Protein AF-0000000083118802 (afdb_homodimer)

InterPro domains:
  IPR005334 Dynein light chain Tctex-1-like [PF03645] (1-84)
  IPR005334 Dynein light chain Tctex-1-like [PTHR21255] (2-89)
  IPR038586 Tctex-1-like superfamily [G3DSA:3.30.1140.40] (1-87)

Secondary structure (DSSP, 8-state):
-TTS-----HHHHHHHHHHHHHHHHHHHHHHT-TTEEEEEEEEEEE--SSPPEEEEEEES-TTT-EEEEEEEE-SSEEEEEEEEEEE--/-TTS-----HHHHHHHHHHHHHHHHHHHHHHT-TTEEEEEEEEEEE--SSPPEEEEEEES-TTT-EEEEEEEE-SSEEEEEEEEEEE--

Solvent-accessible surface area (backbone atoms only — not comparable to full-atom values): 9927 Å² total; per-residue (Å²): 129,80,82,70,64,81,57,74,51,59,68,58,46,44,51,50,27,42,50,50,34,48,52,51,50,54,55,56,58,68,70,62,60,85,46,45,31,37,44,35,41,20,37,40,37,65,56,50,108,48,78,72,32,74,25,72,42,72,50,67,53,76,90,66,34,49,70,52,75,50,79,48,76,59,94,59,33,35,39,39,38,39,39,38,39,38,65,32,106,128,79,79,70,65,80,57,73,50,60,68,58,46,44,51,51,26,43,51,49,32,49,52,52,49,53,54,54,57,69,70,62,61,84,48,45,32,37,43,37,40,21,37,40,37,65,57,49,106,50,78,73,34,74,24,70,41,71,51,66,53,76,90,66,32,50,71,53,73,50,78,48,76,59,92,59,33,35,38,39,38,38,39,37,39,39,64,30,107

Nearest PDB structures (foldseek):
  8glv-assembly1_Lr  TM=8.474E-01  e=1.418E-06  Chlamydomonas reinhardtii
  8j07-assembly1_l7  TM=8.471E-01  e=2.873E-06  Homo sapiens
  8glv-assembly1_AS  TM=9.284E-01  e=2.124E-05  Chlamydomonas reinhardtii
  8bwy-assembly1_N  TM=8.403E-01  e=1.492E-05  Chlamydomonas reinhardtii
  8bx8-assembly1_O  TM=7.931E-01  e=1.179E-05  Tetrahymena thermophila

Sequence (178 aa):
ENLKDVKYDDKVFSHLSLELADRILLAVKEFGFHRYKFIIKVLFIQKTGQAINIASRWIWDIAWDTWVAAKHETETYVALALVFALYCEENLKDVKYDDKVFSHLSLELADRILLAVKEFGFHRYKFIIKVLFIQKTGQAINIASRWIWDIAWDTWVAAKHETETYVALALVFALYCE

Organism: Balaenoptera physalus (NCBI:txid9770)

Foldseek 3Di:
DPVPPPPPPPVVVVVVQVVVQVVVVVVVVVVPPPQKDKDKGKDKAFDDVDDDDDDDDDDADPVAKDKDKDWDDDPTIIIIMIMIIGGHD/DPVPPPPPPPVVVVVVQVVVQVVVVVVVVVVPPPQKDKDKGKDKAFDDVDDDDDDDDDDADPVAKDKDKDWDDDPTIIIIMIMIIGGHD

pLDDT: mean 87.01, std 15.33, range [33.16, 98.06]

Structure (mmCIF, N/CA/C/O backbone):
data_AF-0000000083118802-model_v1
#
loop_
_entity.id
_entity.type
_entity.pdbx_description
1 polymer 'Uncharacterized protein'
#
loop_
_atom_site.group_PDB
_atom_site.id
_atom_site.type_symbol
_atom_site.label_atom_id
_atom_site.label_alt_id
_atom_site.label_comp_id
_atom_site.label_asym_id
_atom_site.label_entity_id
_atom_site.label_seq_id
_atom_site.pdbx_PDB_ins_code
_atom_site.Cartn_x
_atom_site.Cartn_y
_atom_site.Cartn_z
_atom_site.occupancy
_atom_site.B_iso_or_equiv
_atom_site.auth_seq_id
_atom_site.auth_comp_id
_atom_site.auth_asym_id
_ato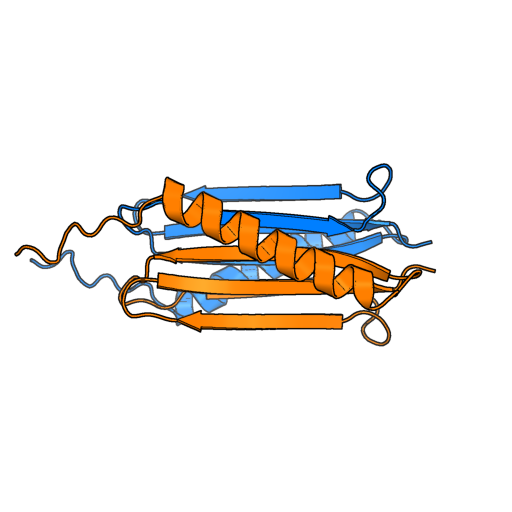m_site.auth_atom_id
_atom_site.pdbx_PDB_model_num
ATOM 1 N N . GLU A 1 1 ? -6.75 28.766 20.266 1 33.16 1 GLU A N 1
ATOM 2 C CA . GLU A 1 1 ? -5.395 28.25 20.422 1 33.16 1 GLU A CA 1
ATOM 3 C C . GLU A 1 1 ? -5.395 26.734 20.484 1 33.16 1 GLU A C 1
ATOM 5 O O . GLU A 1 1 ? -4.418 26.094 20.078 1 33.16 1 GLU A O 1
ATOM 10 N N . ASN A 1 2 ? -6.25 26.172 21.281 1 36.91 2 ASN A N 1
ATOM 11 C CA . ASN A 1 2 ? -6.129 24.906 22 1 36.91 2 ASN A CA 1
ATOM 12 C C . ASN A 1 2 ? -6.293 23.703 21.078 1 36.91 2 ASN A C 1
ATOM 14 O O . ASN A 1 2 ? -6.574 22.609 21.547 1 36.91 2 ASN A O 1
ATOM 18 N N . LEU A 1 3 ? -7.027 23.938 20.062 1 39.28 3 LEU A N 1
ATOM 19 C CA . LEU A 1 3 ? -7.496 22.844 19.219 1 39.28 3 LEU A CA 1
ATOM 20 C C . LEU A 1 3 ? -6.32 22.109 18.578 1 39.28 3 LEU A C 1
ATOM 22 O O . LEU A 1 3 ? -6.504 21.328 17.641 1 39.28 3 LEU A O 1
ATOM 26 N N . LYS A 1 4 ? -5.203 22.75 18.734 1 41.81 4 LYS A N 1
ATOM 27 C CA . LYS A 1 4 ? -3.936 22.453 18.078 1 41.81 4 LYS A CA 1
ATOM 28 C C . LYS A 1 4 ? -3.555 20.984 18.266 1 41.81 4 LYS A C 1
ATOM 30 O O . LYS A 1 4 ? -3.018 20.359 17.344 1 41.81 4 LYS A O 1
ATOM 35 N N . ASP A 1 5 ? -3.443 20.484 19.531 1 42.72 5 ASP A N 1
ATOM 36 C CA . ASP A 1 5 ? -2.627 19.359 19.984 1 42.72 5 ASP A CA 1
ATOM 37 C C . ASP A 1 5 ? -3.35 18.031 19.766 1 42.72 5 ASP A C 1
ATOM 39 O O . ASP A 1 5 ? -3.014 17.031 20.406 1 42.72 5 ASP A O 1
ATOM 43 N N . VAL A 1 6 ? -4.555 18.047 19.562 1 48.56 6 VAL A N 1
ATOM 44 C CA . VAL A 1 6 ? -5.098 16.688 19.672 1 48.56 6 VAL A CA 1
ATOM 45 C C . VAL A 1 6 ? -4.348 15.75 18.734 1 48.56 6 VAL A C 1
ATOM 47 O O . VAL A 1 6 ? -4.402 15.922 17.5 1 48.56 6 VAL A O 1
ATOM 50 N N . LYS A 1 7 ? -3.158 15.453 19.203 1 51.72 7 LYS A N 1
ATOM 51 C CA . LYS A 1 7 ? -2.066 14.641 18.672 1 51.72 7 LYS A CA 1
ATOM 52 C C . LYS A 1 7 ? -2.58 13.312 18.141 1 51.72 7 LYS A C 1
ATOM 54 O O . LYS A 1 7 ? -3.43 12.672 18.75 1 51.72 7 LYS A O 1
ATOM 59 N N . TYR A 1 8 ? -2.637 13.305 16.953 1 60.47 8 TYR A N 1
ATOM 60 C CA . TYR A 1 8 ? -2.68 11.945 16.422 1 60.47 8 TYR A CA 1
ATOM 61 C C . TYR A 1 8 ? -1.946 10.977 17.344 1 60.47 8 TYR A C 1
ATOM 63 O O . TYR A 1 8 ? -0.771 11.18 17.656 1 60.47 8 TYR A O 1
ATOM 71 N N . ASP A 1 9 ? -2.672 10.266 18.219 1 75.75 9 ASP A N 1
ATOM 72 C CA . ASP A 1 9 ? -2.131 9.289 19.156 1 75.75 9 ASP A CA 1
ATOM 73 C C . ASP A 1 9 ? -1.534 8.094 18.422 1 75.75 9 ASP A C 1
ATOM 75 O O . ASP A 1 9 ? -2.258 7.18 18.031 1 75.75 9 ASP A O 1
ATOM 79 N N . ASP A 1 10 ? -0.289 8.117 18.172 1 77.5 10 ASP A N 1
ATOM 80 C CA . ASP A 1 10 ? 0.442 7.102 17.422 1 77.5 10 ASP A CA 1
ATOM 81 C C . ASP A 1 10 ? 0.155 5.707 17.969 1 77.5 10 ASP A C 1
ATOM 83 O O . ASP A 1 10 ? -0.036 4.762 17.203 1 77.5 10 ASP A O 1
ATOM 87 N N . LYS A 1 11 ? 0.115 5.617 19.25 1 83.31 11 LYS A N 1
ATOM 88 C CA . LYS A 1 11 ? -0.135 4.305 19.844 1 83.31 11 LYS A CA 1
ATOM 89 C C . LYS A 1 11 ? -1.548 3.82 19.531 1 83.31 11 LYS A C 1
ATOM 91 O O . LYS A 1 11 ? -1.75 2.648 19.203 1 83.31 11 LYS A O 1
ATOM 96 N N . VAL A 1 12 ? -2.424 4.793 19.609 1 85.88 12 VAL A N 1
ATOM 97 C CA . VAL A 1 12 ? -3.814 4.441 19.359 1 85.88 12 VAL A CA 1
ATOM 98 C C . VAL A 1 12 ? -3.969 3.996 17.906 1 85.88 12 VAL A C 1
ATOM 100 O O . VAL A 1 12 ? -4.551 2.941 17.625 1 85.88 12 VAL A O 1
ATOM 103 N N . PHE A 1 13 ? -3.379 4.727 17.031 1 89.62 13 PHE A N 1
ATOM 104 C CA . PHE A 1 13 ? -3.596 4.445 15.609 1 89.62 13 PHE A CA 1
ATOM 105 C C . PHE A 1 13 ? -2.799 3.221 15.172 1 89.62 13 PHE A C 1
ATOM 107 O O . PHE A 1 13 ? -3.215 2.492 14.266 1 89.62 13 PHE A O 1
ATOM 114 N N . SER A 1 14 ? -1.745 3.027 15.945 1 91.12 14 SER A N 1
ATOM 115 C CA . SER A 1 14 ? -1.01 1.793 15.688 1 91.12 14 SER A CA 1
ATOM 116 C C . SER A 1 14 ? -1.848 0.567 16.031 1 91.12 14 SER A C 1
ATOM 118 O O . SER A 1 14 ? -1.908 -0.389 15.25 1 91.12 14 SER A O 1
ATOM 120 N N . HIS A 1 15 ? -2.475 0.639 17.125 1 93.94 15 HIS A N 1
ATOM 121 C CA . HIS A 1 15 ? -3.328 -0.468 17.531 1 93.94 15 HIS A CA 1
ATOM 122 C C . HIS A 1 15 ? -4.531 -0.612 16.609 1 93.94 15 HIS A C 1
ATOM 124 O O . HIS A 1 15 ? -4.867 -1.722 16.188 1 93.94 15 HIS A O 1
ATOM 130 N N . LEU A 1 16 ? -5.152 0.476 16.234 1 93.88 16 LEU A N 1
ATOM 131 C CA . LEU A 1 16 ? -6.332 0.466 15.383 1 93.88 16 LEU A CA 1
ATOM 132 C C . LEU A 1 16 ? -5.992 -0.094 14.008 1 93.88 16 LEU A C 1
ATOM 134 O O . LEU A 1 16 ? -6.773 -0.863 13.438 1 93.88 16 LEU A O 1
ATOM 138 N N . SER A 1 17 ? -4.867 0.379 13.5 1 96.31 17 SER A N 1
ATOM 139 C CA . SER A 1 17 ? -4.48 -0.096 12.172 1 96.31 17 SER A CA 1
ATOM 140 C C . SER A 1 17 ? -4.227 -1.6 12.18 1 96.31 17 SER A C 1
ATOM 142 O O . SER A 1 17 ? -4.629 -2.305 11.25 1 96.31 17 SER A O 1
ATOM 144 N N . LEU A 1 18 ? -3.602 -2.082 13.25 1 96.88 18 LEU A N 1
ATOM 145 C CA . LEU A 1 18 ? -3.336 -3.512 13.367 1 96.88 18 LEU A CA 1
ATOM 146 C C . LEU A 1 18 ? -4.637 -4.301 13.484 1 96.88 18 LEU A C 1
ATOM 148 O O . LEU A 1 18 ? -4.809 -5.328 12.828 1 96.88 18 LEU A O 1
ATOM 152 N N . GLU A 1 19 ? -5.461 -3.787 14.258 1 97.25 19 GLU A N 1
ATOM 153 C CA . GLU A 1 19 ? -6.75 -4.445 14.453 1 97.25 19 GLU A CA 1
ATOM 154 C C . GLU A 1 19 ? -7.535 -4.512 13.148 1 97.25 19 GLU A C 1
ATOM 156 O O . GLU A 1 19 ? -8.109 -5.547 12.812 1 97.25 19 GLU A O 1
ATOM 161 N N . LEU A 1 20 ? -7.582 -3.439 12.492 1 97.44 20 LEU A N 1
ATOM 162 C CA . LEU A 1 20 ? -8.297 -3.395 11.219 1 97.44 20 LEU A CA 1
ATOM 163 C C . LEU A 1 20 ? -7.672 -4.352 10.211 1 97.44 20 LEU A C 1
ATOM 165 O O . LEU A 1 20 ? -8.383 -5.078 9.516 1 97.44 20 LEU A O 1
ATOM 169 N N . ALA A 1 21 ? -6.406 -4.336 10.125 1 97.88 21 ALA A N 1
ATOM 170 C CA . ALA A 1 21 ? -5.719 -5.25 9.219 1 97.88 21 ALA A CA 1
ATOM 171 C C . ALA A 1 21 ? -6.035 -6.703 9.562 1 97.88 21 ALA A C 1
ATOM 173 O O . ALA A 1 21 ? -6.293 -7.512 8.664 1 97.88 21 ALA A O 1
ATOM 174 N N . ASP A 1 22 ? -6.066 -7.027 10.805 1 98.06 22 ASP A N 1
ATOM 175 C CA . ASP A 1 22 ? -6.379 -8.375 11.258 1 98.06 22 ASP A CA 1
ATOM 176 C C . ASP A 1 22 ? -7.809 -8.766 10.891 1 98.06 22 ASP A C 1
ATOM 178 O O . ASP A 1 22 ? -8.062 -9.898 10.469 1 98.06 22 ASP A O 1
ATOM 182 N N . ARG A 1 23 ? -8.672 -7.828 11.094 1 97.69 23 ARG A N 1
ATOM 183 C CA . ARG A 1 23 ? -10.07 -8.086 10.75 1 97.69 23 ARG A CA 1
ATOM 184 C C . ARG A 1 23 ? -10.227 -8.359 9.258 1 97.69 23 ARG A C 1
ATOM 186 O O . ARG A 1 23 ? -10.953 -9.273 8.867 1 97.69 23 ARG A O 1
ATOM 193 N N . ILE A 1 24 ? -9.594 -7.602 8.453 1 97.88 24 ILE A N 1
ATOM 194 C CA . ILE A 1 24 ? -9.656 -7.797 7.012 1 97.88 24 ILE A CA 1
ATOM 195 C C . ILE A 1 24 ? -9.031 -9.141 6.645 1 97.88 24 ILE A C 1
ATOM 197 O O . ILE A 1 24 ? -9.57 -9.867 5.805 1 97.88 24 ILE A O 1
ATOM 201 N N . LEU A 1 25 ? -7.926 -9.484 7.289 1 97.31 25 LEU A N 1
ATOM 202 C CA . LEU A 1 25 ? -7.277 -10.773 7.07 1 97.31 25 LEU A CA 1
ATOM 203 C C . LEU A 1 25 ? -8.242 -11.922 7.363 1 97.31 25 LEU A C 1
ATOM 205 O O . LEU A 1 25 ? -8.359 -12.852 6.562 1 97.31 25 LEU A O 1
ATOM 209 N N . LEU A 1 26 ? -8.891 -11.828 8.461 1 96.94 26 LEU A N 1
ATOM 210 C CA . LEU A 1 26 ? -9.836 -12.875 8.852 1 96.94 26 LEU A CA 1
ATOM 211 C C . LEU A 1 26 ? -10.953 -13 7.824 1 96.94 26 LEU A C 1
ATOM 213 O O . LEU A 1 26 ? -11.328 -14.109 7.445 1 96.94 26 LEU A O 1
ATOM 217 N N . ALA A 1 27 ? -11.445 -11.875 7.371 1 95.5 27 ALA A N 1
ATOM 218 C CA . ALA A 1 27 ? -12.5 -11.867 6.367 1 95.5 27 ALA A CA 1
ATOM 219 C C . ALA A 1 27 ? -12.031 -12.523 5.07 1 95.5 27 ALA A C 1
ATOM 221 O O . ALA A 1 27 ? -12.758 -13.305 4.461 1 95.5 27 ALA A O 1
ATOM 222 N N . VAL A 1 28 ? -10.852 -12.227 4.633 1 95.12 28 VAL A N 1
ATOM 223 C CA . VAL A 1 28 ? -10.273 -12.766 3.404 1 95.12 28 VAL A CA 1
ATOM 224 C C . VAL A 1 28 ? -10.086 -14.273 3.537 1 95.12 28 VAL A C 1
ATOM 226 O O . VAL A 1 28 ? -10.359 -15.023 2.598 1 95.12 28 VAL A O 1
ATOM 229 N N . LYS A 1 29 ? -9.688 -14.711 4.637 1 94.94 29 LYS A N 1
ATOM 230 C CA . LYS A 1 29 ? -9.484 -16.141 4.887 1 94.94 29 LYS A CA 1
ATOM 231 C C . LYS A 1 29 ? -10.805 -16.891 4.848 1 94.94 29 LYS A C 1
ATOM 233 O O . LYS A 1 29 ? -10.859 -18.031 4.371 1 94.94 29 LYS A O 1
ATOM 238 N N . GLU A 1 30 ? -11.734 -16.25 5.262 1 94.94 30 GLU A N 1
ATOM 239 C CA . GLU A 1 30 ? -13.047 -16.891 5.332 1 94.94 30 GLU A CA 1
ATOM 240 C C . GLU A 1 30 ? -13.625 -17.125 3.939 1 94.94 30 GLU A C 1
ATOM 242 O O . GLU A 1 30 ? -14.422 -18.047 3.744 1 94.94 30 GLU A O 1
ATOM 247 N N . PHE A 1 31 ? -13.188 -16.359 2.98 1 91 31 PHE A N 1
ATOM 248 C CA . PHE A 1 31 ? -13.656 -16.531 1.609 1 91 31 PHE A CA 1
ATOM 249 C C . PHE A 1 31 ? -13.102 -17.797 0.996 1 91 31 PHE A C 1
ATOM 251 O O . PHE A 1 31 ? -13.68 -18.344 0.052 1 91 31 PHE A O 1
ATOM 258 N N . GLY A 1 32 ? -12.031 -18.312 1.421 1 88.25 32 GLY A N 1
ATOM 259 C CA . GLY A 1 32 ? -11.484 -19.578 1.006 1 88.25 32 GLY A CA 1
ATOM 260 C C . GLY A 1 32 ? -10.82 -19.531 -0.358 1 88.25 32 GLY A C 1
ATOM 261 O O . GLY A 1 32 ? -11 -20.438 -1.175 1 88.25 32 GLY A O 1
ATOM 262 N N . PHE A 1 33 ? -10.109 -18.547 -0.721 1 89.75 33 PHE A N 1
ATOM 263 C CA . PHE A 1 33 ? -9.391 -18.438 -1.983 1 89.75 33 PHE A CA 1
ATOM 264 C C . PHE A 1 33 ? -8 -19.047 -1.869 1 89.75 33 PHE A C 1
ATOM 266 O O . PHE A 1 33 ? -7.012 -18.344 -1.686 1 89.75 33 PHE A O 1
ATOM 273 N N . HIS A 1 34 ? -7.867 -20.281 -2.174 1 90.19 34 HIS A N 1
ATOM 274 C CA . HIS A 1 34 ? -6.652 -21.031 -1.878 1 90.19 34 HIS A CA 1
ATOM 275 C C . HIS A 1 34 ? -5.582 -20.797 -2.941 1 90.19 34 HIS A C 1
ATOM 277 O O . HIS A 1 34 ? -4.402 -21.062 -2.713 1 90.19 34 HIS A O 1
ATOM 283 N N . ARG A 1 35 ? -5.934 -20.281 -4.07 1 91.81 35 ARG A N 1
ATOM 284 C CA . ARG A 1 35 ? -4.941 -20.062 -5.121 1 91.81 35 ARG A CA 1
ATOM 285 C C . ARG A 1 35 ? -4.57 -18.594 -5.234 1 91.81 35 ARG A C 1
ATOM 287 O O . ARG A 1 35 ? -4.047 -18.156 -6.262 1 91.81 35 ARG A O 1
ATOM 294 N N . TYR A 1 36 ? -4.934 -17.906 -4.215 1 95.25 36 TYR A N 1
ATOM 295 C CA . TYR A 1 36 ? -4.613 -16.484 -4.219 1 95.25 36 TYR A CA 1
ATOM 296 C C . TYR A 1 36 ? -3.635 -16.141 -3.102 1 95.25 36 TYR A C 1
ATOM 298 O O . TYR A 1 36 ? -3.707 -16.703 -2.008 1 95.25 36 TYR A O 1
ATOM 306 N N . LYS A 1 37 ? -2.764 -15.258 -3.432 1 96.25 37 LYS A N 1
ATOM 307 C CA . LYS A 1 37 ? -1.982 -14.539 -2.43 1 96.25 37 LYS A CA 1
ATOM 308 C C . LYS A 1 37 ? -2.588 -13.164 -2.139 1 96.25 37 LYS A C 1
ATOM 310 O O . LYS A 1 37 ? -3.088 -12.5 -3.047 1 96.25 37 LYS A O 1
ATOM 315 N N . PHE A 1 38 ? -2.48 -12.766 -0.85 1 97.06 38 PHE A N 1
ATOM 316 C CA . PHE A 1 38 ? -3.104 -11.508 -0.463 1 97.06 38 PHE A CA 1
ATOM 317 C C . PHE A 1 38 ? -2.088 -10.578 0.193 1 97.06 38 PHE A C 1
ATOM 319 O O . PHE A 1 38 ? -1.237 -11.023 0.964 1 97.06 38 PHE A O 1
ATOM 326 N N . ILE A 1 39 ? -2.184 -9.289 -0.123 1 97.56 39 ILE A N 1
ATOM 327 C CA . ILE A 1 39 ? -1.525 -8.211 0.604 1 97.56 39 ILE A CA 1
ATOM 328 C C . ILE A 1 39 ? -2.572 -7.25 1.162 1 97.56 39 ILE A C 1
ATOM 330 O O . ILE A 1 39 ? -3.422 -6.746 0.421 1 97.56 39 ILE A O 1
ATOM 334 N N . ILE A 1 40 ? -2.5 -7.012 2.482 1 98 40 ILE A N 1
ATOM 335 C CA . ILE A 1 40 ? -3.398 -6.082 3.158 1 98 40 ILE A CA 1
ATOM 336 C C . ILE A 1 40 ? -2.592 -4.938 3.77 1 98 40 ILE A C 1
ATOM 338 O O . ILE A 1 40 ? -1.651 -5.172 4.531 1 98 40 ILE A O 1
ATOM 342 N N . LYS A 1 41 ? -2.951 -3.754 3.307 1 96.56 41 LYS A N 1
ATOM 343 C CA . LYS A 1 41 ? -2.322 -2.557 3.855 1 96.56 41 LYS A CA 1
ATOM 344 C C . LYS A 1 41 ? -3.365 -1.608 4.441 1 96.56 41 LYS A C 1
ATOM 346 O O . LYS A 1 41 ? -4.367 -1.299 3.789 1 96.56 41 LYS A O 1
ATOM 351 N N . VAL A 1 42 ? -3.105 -1.213 5.723 1 96.94 42 VAL A N 1
ATOM 352 C CA . VAL A 1 42 ? -3.959 -0.223 6.367 1 96.94 42 VAL A CA 1
ATOM 353 C C . VAL A 1 42 ? -3.131 0.999 6.758 1 96.94 42 VAL A C 1
ATOM 355 O O . VAL A 1 42 ? -2.102 0.871 7.426 1 96.94 42 VAL A O 1
ATOM 358 N N . LEU A 1 43 ? -3.592 2.168 6.316 1 92.75 43 LEU A N 1
ATOM 359 C CA . LEU A 1 43 ? -2.908 3.422 6.609 1 92.75 43 LEU A CA 1
ATOM 360 C C . LEU A 1 43 ? -3.814 4.367 7.391 1 92.75 43 LEU A C 1
ATOM 362 O O . LEU A 1 43 ? -4.992 4.512 7.066 1 92.75 43 LEU A O 1
ATOM 366 N N . PHE A 1 44 ? -3.309 4.887 8.422 1 90.75 44 PHE A N 1
ATOM 367 C CA . PHE A 1 44 ? -3.926 6.016 9.109 1 90.75 44 PHE A CA 1
ATOM 368 C C . PHE A 1 44 ? -3.094 7.281 8.93 1 90.75 44 PHE A C 1
ATOM 370 O O . PHE A 1 44 ? -1.921 7.316 9.305 1 90.75 44 PHE A O 1
ATOM 377 N N . ILE A 1 45 ? -3.732 8.281 8.359 1 85.19 45 ILE A N 1
ATOM 378 C CA . ILE A 1 45 ? -3.045 9.523 8.023 1 85.19 45 ILE A CA 1
ATOM 379 C C . ILE A 1 45 ? -3.752 10.703 8.695 1 85.19 45 ILE A C 1
ATOM 381 O O . ILE A 1 45 ? -4.965 10.867 8.547 1 85.19 45 ILE A O 1
ATOM 385 N N . GLN A 1 46 ? -2.957 11.344 9.43 1 83.69 46 GLN A N 1
ATOM 386 C CA . GLN A 1 46 ? -3.541 12.555 9.992 1 83.69 46 GLN A CA 1
ATOM 387 C C . GLN A 1 46 ? -3.928 13.539 8.891 1 83.69 46 GLN A C 1
ATOM 389 O O . GLN A 1 46 ? -3.141 13.797 7.98 1 83.69 46 GLN A O 1
ATOM 394 N N . LYS A 1 47 ? -5.141 13.922 8.914 1 77.06 47 LYS A N 1
ATOM 395 C CA . LYS A 1 47 ? -5.613 14.852 7.895 1 77.06 47 LYS A CA 1
ATOM 396 C C . LYS A 1 47 ? -4.934 16.203 8.039 1 77.06 47 LYS A C 1
ATOM 398 O O . LYS A 1 47 ? -4.828 16.75 9.141 1 77.06 47 LYS A O 1
ATOM 403 N N . THR A 1 48 ? -4.32 16.422 6.781 1 70.75 48 THR A N 1
ATOM 404 C CA . THR A 1 48 ? -3.793 17.781 6.648 1 70.75 48 THR A CA 1
ATOM 405 C C . THR A 1 48 ? -4.598 18.578 5.629 1 70.75 48 THR A C 1
ATOM 407 O O . THR A 1 48 ? -5.469 18.016 4.949 1 70.75 48 THR A O 1
ATOM 410 N N . GLY A 1 49 ? -5.16 19.719 5.844 1 66.06 49 GLY A N 1
ATOM 411 C CA . GLY A 1 49 ? -5.828 20.547 4.848 1 66.06 49 GLY A CA 1
ATOM 412 C C . GLY A 1 49 ? -5.523 20.109 3.424 1 66.06 49 GLY A C 1
ATOM 413 O O . GLY A 1 49 ? -6.141 20.609 2.477 1 66.06 49 GLY A O 1
ATOM 414 N N . GLN A 1 50 ? -4.578 19.141 3.242 1 65.19 50 GLN A N 1
ATOM 415 C CA . GLN A 1 50 ? -4.215 18.75 1.884 1 65.19 50 GLN A CA 1
ATOM 416 C C . GLN A 1 50 ? -4.426 17.266 1.664 1 65.19 50 GLN A C 1
ATOM 418 O O . GLN A 1 50 ? -4.34 16.469 2.607 1 65.19 50 GLN A O 1
ATOM 423 N N . ALA A 1 51 ? -4.719 16.875 0.452 1 68.81 51 ALA A N 1
ATOM 424 C CA . ALA A 1 51 ? -5.016 15.508 0.061 1 68.81 51 ALA A CA 1
ATOM 425 C C . ALA A 1 51 ? -3.736 14.68 -0.061 1 68.81 51 ALA A C 1
ATOM 427 O O . ALA A 1 51 ? -2.676 15.211 -0.399 1 68.81 51 ALA A O 1
ATOM 428 N N . ILE A 1 52 ? -3.715 13.43 0.384 1 82.12 52 ILE A N 1
ATOM 429 C CA . ILE A 1 52 ? -2.68 12.43 0.165 1 82.12 52 ILE A CA 1
ATOM 430 C C . ILE A 1 52 ? -2.648 12.031 -1.311 1 82.12 52 ILE A C 1
ATOM 432 O O . ILE A 1 52 ? -3.695 11.875 -1.939 1 82.12 52 ILE A O 1
ATOM 436 N N . ASN A 1 53 ? -1.41 12.016 -1.875 1 89.31 53 ASN A N 1
ATOM 437 C CA . ASN A 1 53 ? -1.28 11.539 -3.248 1 89.31 53 ASN A CA 1
ATOM 438 C C . ASN A 1 53 ? -0.769 10.102 -3.295 1 89.31 53 ASN A C 1
ATOM 440 O O . ASN A 1 53 ? 0.217 9.773 -2.637 1 89.31 53 ASN A O 1
ATOM 444 N N . ILE A 1 54 ? -1.476 9.266 -3.982 1 91 54 ILE A N 1
ATOM 445 C CA . ILE A 1 54 ? -1.092 7.867 -4.133 1 91 54 ILE A CA 1
ATOM 446 C C . ILE A 1 54 ? -1.001 7.516 -5.617 1 91 54 ILE A C 1
ATOM 448 O O . ILE A 1 54 ? -1.9 7.844 -6.395 1 91 54 ILE A O 1
ATOM 452 N N . ALA A 1 55 ? 0.076 6.996 -6.008 1 95.19 55 ALA A N 1
ATOM 453 C CA . ALA A 1 55 ? 0.232 6.418 -7.34 1 95.19 55 ALA A CA 1
ATOM 454 C C . ALA A 1 55 ? 0.56 4.93 -7.258 1 95.19 55 ALA A C 1
ATOM 456 O O . ALA A 1 55 ? 1.174 4.477 -6.293 1 95.19 55 ALA A O 1
ATOM 457 N N . SER A 1 56 ? 0.138 4.199 -8.234 1 95.31 56 SER A N 1
ATOM 458 C CA . SER A 1 56 ? 0.376 2.76 -8.258 1 95.31 56 SER A CA 1
ATOM 459 C C . SER A 1 56 ? 0.744 2.279 -9.656 1 95.31 56 SER A C 1
ATOM 461 O O . SER A 1 56 ? 0.246 2.809 -10.648 1 95.31 56 SER A O 1
ATOM 463 N N . ARG A 1 57 ? 1.588 1.365 -9.703 1 95.88 57 ARG A N 1
ATOM 464 C CA . ARG A 1 57 ? 1.867 0.562 -10.891 1 95.88 57 ARG A CA 1
ATOM 465 C C . ARG A 1 57 ? 1.891 -0.925 -10.555 1 95.88 57 ARG A C 1
ATOM 467 O O . ARG A 1 57 ? 2.049 -1.3 -9.391 1 95.88 57 ARG A O 1
ATOM 474 N N . TRP A 1 58 ? 1.563 -1.702 -11.562 1 93.88 58 TRP A N 1
ATOM 475 C CA . TRP A 1 58 ? 1.521 -3.141 -11.32 1 93.88 58 TRP A CA 1
ATOM 476 C C . TRP A 1 58 ? 2.023 -3.914 -12.531 1 93.88 58 TRP A C 1
ATOM 478 O O . TRP A 1 58 ? 1.839 -3.48 -13.672 1 93.88 58 TRP A O 1
ATOM 488 N N . ILE A 1 59 ? 2.807 -4.996 -12.273 1 93.81 59 ILE A N 1
ATOM 489 C CA . ILE A 1 59 ? 3.082 -6.043 -13.25 1 93.81 59 ILE A CA 1
ATOM 490 C C . ILE A 1 59 ? 2.389 -7.336 -12.828 1 93.81 59 ILE A C 1
ATOM 492 O O . ILE A 1 59 ? 2.938 -8.117 -12.047 1 93.81 59 ILE A O 1
ATOM 496 N N . TRP A 1 60 ? 1.111 -7.543 -13.148 1 92.88 60 TRP A N 1
ATOM 497 C CA . TRP A 1 60 ? 0.346 -8.727 -12.773 1 92.88 60 TRP A CA 1
ATOM 498 C C . TRP A 1 60 ? -0.679 -9.07 -13.852 1 92.88 60 TRP A C 1
ATOM 500 O O . TRP A 1 60 ? -0.7 -8.461 -14.922 1 92.88 60 TRP A O 1
ATOM 510 N N . ASP A 1 61 ? -1.305 -10.148 -13.734 1 92.69 61 ASP A N 1
ATOM 511 C CA . ASP A 1 61 ? -2.309 -10.602 -14.688 1 92.69 61 ASP A CA 1
ATOM 512 C C . ASP A 1 61 ? -3.643 -9.898 -14.469 1 92.69 61 ASP A C 1
ATOM 514 O O . ASP A 1 61 ? -4.375 -10.227 -13.531 1 92.69 61 ASP A O 1
ATOM 518 N N . ILE A 1 62 ? -3.865 -9.008 -15.344 1 89.62 62 ILE A N 1
ATOM 519 C CA . ILE A 1 62 ? -5.027 -8.141 -15.195 1 89.62 62 ILE A CA 1
ATOM 520 C C . ILE A 1 62 ? -6.305 -8.977 -15.195 1 89.62 62 ILE A C 1
ATOM 522 O O . ILE A 1 62 ? -7.301 -8.602 -14.578 1 89.62 62 ILE A O 1
ATOM 526 N N . ALA A 1 63 ? -6.297 -10.094 -15.836 1 93.62 63 ALA A N 1
ATOM 527 C CA . ALA A 1 63 ? -7.48 -10.945 -15.945 1 93.62 63 ALA A CA 1
ATOM 528 C C . ALA A 1 63 ? -7.773 -11.656 -14.633 1 93.62 63 ALA A C 1
ATOM 530 O O . ALA A 1 63 ? -8.93 -11.953 -14.32 1 93.62 63 ALA A O 1
ATOM 531 N N . TRP A 1 64 ? -6.789 -11.914 -13.781 1 93.38 64 TRP A N 1
ATOM 532 C CA . TRP A 1 64 ? -6.957 -12.797 -12.633 1 93.38 64 TRP A CA 1
ATOM 533 C C . TRP A 1 64 ? -6.672 -12.047 -11.328 1 93.38 64 TRP A C 1
ATOM 535 O O . TRP A 1 64 ? -7.254 -12.367 -10.289 1 93.38 64 TRP A O 1
ATOM 545 N N . ASP A 1 65 ? -5.781 -11.094 -11.445 1 96.06 65 ASP A N 1
ATOM 546 C CA . ASP A 1 65 ? -5.387 -10.352 -10.25 1 96.06 65 ASP A CA 1
ATOM 547 C C . ASP A 1 65 ? -6.289 -9.141 -10.031 1 96.06 65 ASP A C 1
ATOM 549 O O . ASP A 1 65 ? -6.781 -8.547 -10.992 1 96.06 65 ASP A O 1
ATOM 553 N N . THR A 1 66 ? -6.566 -8.836 -8.773 1 95 66 THR A N 1
ATOM 554 C CA . THR A 1 66 ? -7.445 -7.711 -8.484 1 95 66 THR A CA 1
ATOM 555 C C . THR A 1 66 ? -7.039 -7.023 -7.188 1 95 66 THR A C 1
ATOM 557 O O . THR A 1 66 ? -6.121 -7.477 -6.5 1 95 66 THR A O 1
ATOM 560 N N . TRP A 1 67 ? -7.605 -5.82 -7.004 1 95.75 67 TRP A N 1
ATOM 561 C CA . TRP A 1 67 ? -7.449 -5.102 -5.742 1 95.75 67 TRP A CA 1
ATOM 562 C C . TRP A 1 67 ? -8.695 -4.293 -5.414 1 95.75 67 TRP A C 1
ATOM 564 O O . TRP A 1 67 ? -9.484 -3.965 -6.305 1 95.75 67 TRP A O 1
ATOM 574 N N . VAL A 1 68 ? -8.922 -4.113 -4.078 1 95.44 68 VAL A N 1
ATOM 575 C CA . VAL A 1 68 ? -10.008 -3.271 -3.59 1 95.44 68 VAL A CA 1
ATOM 576 C C . VAL A 1 68 ? -9.492 -2.316 -2.52 1 95.44 68 VAL A C 1
ATOM 578 O O . VAL A 1 68 ? -8.469 -2.584 -1.885 1 95.44 68 VAL A O 1
ATOM 581 N N . ALA A 1 69 ? -10.156 -1.157 -2.43 1 94.88 69 ALA A N 1
ATOM 582 C CA . ALA A 1 69 ? -9.797 -0.177 -1.406 1 94.88 69 ALA A CA 1
ATOM 583 C C . ALA A 1 69 ? -11.039 0.327 -0.674 1 94.88 69 ALA A C 1
ATOM 585 O O . ALA A 1 69 ? -12.133 0.35 -1.239 1 94.88 69 ALA A O 1
ATOM 586 N N . ALA A 1 70 ? -10.891 0.642 0.586 1 96.06 70 ALA A N 1
ATOM 587 C CA . ALA A 1 70 ? -11.906 1.314 1.396 1 96.06 70 ALA A CA 1
ATOM 588 C C . ALA A 1 70 ? -11.312 2.512 2.133 1 96.06 70 ALA A C 1
ATOM 590 O O . ALA A 1 70 ? -10.172 2.455 2.605 1 96.06 70 ALA A O 1
ATOM 591 N N . LYS A 1 71 ? -12.078 3.566 2.115 1 94.25 71 LYS A N 1
ATOM 592 C CA . LYS A 1 71 ? -11.641 4.801 2.76 1 94.25 71 LYS A CA 1
ATOM 593 C C . LYS A 1 71 ? -12.664 5.277 3.787 1 94.25 71 LYS A C 1
ATOM 595 O O . LYS A 1 71 ? -13.867 5.266 3.525 1 94.25 71 LYS A O 1
ATOM 600 N N . HIS A 1 72 ? -12.156 5.566 4.957 1 94.12 72 HIS A N 1
ATOM 601 C CA . HIS A 1 72 ? -12.938 6.246 5.988 1 94.12 72 HIS A CA 1
ATOM 602 C C . HIS A 1 72 ? -12.266 7.551 6.414 1 94.12 72 HIS A C 1
ATOM 604 O O . HIS A 1 72 ? -11.078 7.559 6.766 1 94.12 72 HIS A O 1
ATOM 610 N N . GLU A 1 73 ? -13.062 8.594 6.336 1 89.31 73 GLU A N 1
ATOM 611 C CA . GLU A 1 73 ? -12.492 9.906 6.609 1 89.31 73 GLU A CA 1
ATOM 612 C C . GLU A 1 73 ? -13.242 10.609 7.738 1 89.31 73 GLU A C 1
ATOM 614 O O . GLU A 1 73 ? -14.477 10.609 7.762 1 89.31 73 GLU A O 1
ATOM 619 N N . THR A 1 74 ? -12.43 11.094 8.656 1 87.94 74 THR A N 1
ATOM 620 C CA . THR A 1 74 ? -12.984 11.938 9.711 1 87.94 74 THR A CA 1
ATOM 621 C C . THR A 1 74 ? -12.445 13.359 9.602 1 87.94 74 THR A C 1
ATOM 623 O O . THR A 1 74 ? -11.773 13.703 8.625 1 87.94 74 THR A O 1
ATOM 626 N N . GLU A 1 75 ? -12.719 14.164 10.508 1 84.31 75 GLU A N 1
ATOM 627 C CA . GLU A 1 75 ? -12.172 15.516 10.5 1 84.31 75 GLU A CA 1
ATOM 628 C C . GLU A 1 75 ? -10.68 15.508 10.828 1 84.31 75 GLU A C 1
ATOM 630 O O . GLU A 1 75 ? -9.961 16.438 10.484 1 84.31 75 GLU A O 1
ATOM 635 N N . THR A 1 76 ? -10.211 14.438 11.469 1 81.75 76 THR A N 1
ATOM 636 C CA . THR A 1 76 ? -8.867 14.445 12.031 1 81.75 76 THR A CA 1
ATOM 637 C C . THR A 1 76 ? -7.957 13.492 11.258 1 81.75 76 THR A C 1
ATOM 639 O O . THR A 1 76 ? -6.738 13.695 11.211 1 81.75 76 THR A O 1
ATOM 642 N N . TYR A 1 77 ? -8.641 12.383 10.688 1 87.25 77 TYR A N 1
ATOM 643 C CA . TYR A 1 77 ? -7.758 11.438 10.023 1 87.25 77 TYR A CA 1
ATOM 644 C C . TYR A 1 77 ? -8.469 10.742 8.859 1 87.25 77 TYR A C 1
ATOM 646 O O . TYR A 1 77 ? -9.695 10.805 8.758 1 87.25 77 TYR A O 1
ATOM 654 N N . VAL A 1 78 ? -7.68 10.211 8.031 1 88.62 78 VAL A N 1
ATOM 655 C CA . VAL A 1 78 ? -8.148 9.328 6.973 1 88.62 78 VAL A CA 1
ATOM 656 C C . VAL A 1 78 ? -7.613 7.914 7.211 1 88.62 78 VAL A C 1
ATOM 658 O O . VAL A 1 78 ? -6.438 7.734 7.539 1 88.62 78 VAL A O 1
ATOM 661 N N . ALA A 1 79 ? -8.5 6.98 7.219 1 92.94 79 ALA A N 1
ATOM 662 C CA . ALA A 1 79 ? -8.117 5.57 7.219 1 92.94 79 ALA A CA 1
ATOM 663 C C . ALA A 1 79 ? -8.266 4.965 5.828 1 92.94 79 ALA A C 1
ATOM 665 O O . ALA A 1 79 ? -9.336 5.043 5.215 1 92.94 79 ALA A O 1
ATOM 666 N N . LEU A 1 80 ? -7.195 4.406 5.312 1 94.06 80 LEU A N 1
ATOM 667 C CA . LEU A 1 80 ? -7.203 3.752 4.008 1 94.06 80 LEU A CA 1
ATOM 668 C C . LEU A 1 80 ? -6.832 2.277 4.141 1 94.06 80 LEU A C 1
ATOM 670 O O . LEU A 1 80 ? -5.816 1.94 4.758 1 94.06 80 LEU A O 1
ATOM 674 N N . ALA A 1 81 ? -7.691 1.436 3.645 1 97.19 81 ALA A N 1
ATOM 675 C CA . ALA A 1 81 ? -7.406 0.003 3.594 1 97.19 81 ALA A CA 1
ATOM 676 C C . ALA A 1 81 ? -7.289 -0.481 2.15 1 97.19 81 ALA A C 1
ATOM 678 O O . ALA A 1 81 ? -8.172 -0.226 1.329 1 97.19 81 ALA A O 1
ATOM 679 N N . LEU A 1 82 ? -6.199 -1.097 1.842 1 97.12 82 LEU A N 1
ATOM 680 C CA . LEU A 1 82 ? -5.945 -1.674 0.526 1 97.12 82 LEU A CA 1
ATOM 681 C C . LEU A 1 82 ? -5.773 -3.186 0.62 1 97.12 82 LEU A C 1
ATOM 683 O O . LEU A 1 82 ? -5.035 -3.68 1.475 1 97.12 82 LEU A O 1
ATOM 687 N N . VAL A 1 83 ? -6.465 -3.854 -0.271 1 97.62 83 VAL A N 1
ATOM 688 C CA . VAL A 1 83 ? -6.332 -5.305 -0.336 1 97.62 83 VAL A CA 1
ATOM 689 C C . VAL A 1 83 ? -6.004 -5.73 -1.766 1 97.62 83 VAL A C 1
ATOM 691 O O . VAL A 1 83 ? -6.738 -5.41 -2.699 1 97.62 83 VAL A O 1
ATOM 694 N N . PHE A 1 84 ? -4.895 -6.41 -1.905 1 97.44 84 PHE A N 1
ATOM 695 C CA . PHE A 1 84 ? -4.496 -6.969 -3.191 1 97.44 84 PHE A CA 1
ATOM 696 C C . PHE A 1 84 ? -4.637 -8.484 -3.188 1 97.44 84 PHE A C 1
ATOM 698 O O . PHE A 1 84 ? -4.262 -9.148 -2.219 1 97.44 84 PHE A O 1
ATOM 705 N N . ALA A 1 85 ? -5.215 -8.961 -4.199 1 96.94 85 ALA A N 1
ATOM 706 C CA . ALA A 1 85 ? -5.367 -10.398 -4.406 1 96.94 85 ALA A CA 1
ATOM 707 C C . ALA A 1 85 ? -4.707 -10.836 -5.711 1 96.94 85 ALA A C 1
ATOM 709 O O . ALA A 1 85 ? -5.105 -10.398 -6.793 1 96.94 85 ALA A O 1
ATOM 710 N N . LEU A 1 86 ? -3.762 -11.633 -5.617 1 96.69 86 LEU A N 1
ATOM 711 C CA . LEU A 1 86 ? -3.01 -12.086 -6.781 1 96.69 86 LEU A CA 1
ATOM 712 C C . LEU A 1 86 ? -3.166 -13.594 -6.973 1 96.69 86 LEU A C 1
ATOM 714 O O . LEU A 1 86 ? -2.834 -14.375 -6.078 1 96.69 86 LEU A O 1
ATOM 718 N N . TYR A 1 87 ? -3.639 -13.961 -8.188 1 95.5 87 TYR A N 1
ATOM 719 C CA . TYR A 1 87 ? -3.854 -15.367 -8.508 1 95.5 87 TYR A CA 1
ATOM 720 C C . TYR A 1 87 ? -2.531 -16.078 -8.789 1 95.5 87 TYR A C 1
ATOM 722 O O . TYR A 1 87 ? -1.722 -15.594 -9.586 1 95.5 87 TYR A O 1
ATOM 730 N N . CYS A 1 88 ? -2.209 -17.109 -7.938 1 89.38 88 CYS A N 1
ATOM 731 C CA . CYS A 1 88 ? -1.008 -17.922 -8.141 1 89.38 88 CYS A CA 1
ATOM 732 C C . CYS A 1 88 ? -1.363 -19.375 -8.391 1 89.38 88 CYS A C 1
ATOM 734 O O . CYS A 1 88 ? -2.123 -19.969 -7.625 1 89.38 88 CYS A O 1
ATOM 736 N N . GLU A 1 89 ? -0.999 -19.797 -9.391 1 76.69 89 GLU A N 1
ATOM 737 C CA . GLU A 1 89 ? -1.315 -21.172 -9.742 1 76.69 89 GLU A CA 1
ATOM 738 C C . GLU A 1 89 ? -0.502 -22.156 -8.898 1 76.69 89 GLU A C 1
ATOM 740 O O . GLU A 1 89 ? 0.62 -21.844 -8.484 1 76.69 89 GLU A O 1
ATOM 745 N N . GLU B 1 1 ? 3.578 34.125 10.148 1 33.38 1 GLU B N 1
ATOM 746 C CA . GLU B 1 1 ? 2.271 33.781 9.586 1 33.38 1 GLU B CA 1
ATOM 747 C C . GLU B 1 1 ? 2.412 32.906 8.352 1 33.38 1 GLU B C 1
ATOM 749 O O . GLU B 1 1 ? 1.494 32.156 8.016 1 33.38 1 GLU B O 1
ATOM 754 N N . ASN B 1 2 ? 3.305 33.219 7.473 1 38.19 2 ASN B N 1
ATOM 755 C CA . ASN B 1 2 ? 3.293 33 6.031 1 38.19 2 ASN B CA 1
ATOM 756 C C . ASN B 1 2 ? 3.572 31.547 5.68 1 38.19 2 ASN B C 1
ATOM 758 O O . ASN B 1 2 ? 3.965 31.25 4.551 1 38.19 2 ASN B O 1
ATOM 762 N N . LEU B 1 3 ? 4.25 30.953 6.559 1 40.69 3 LEU B N 1
ATOM 763 C CA . LEU B 1 3 ? 4.77 29.625 6.246 1 40.69 3 LEU B CA 1
ATOM 764 C C . LEU B 1 3 ? 3.635 28.641 6.012 1 40.69 3 LEU B C 1
ATOM 766 O O . LEU B 1 3 ? 3.855 27.422 5.98 1 40.69 3 LEU B O 1
ATOM 770 N N . LYS B 1 4 ? 2.514 29.141 6.387 1 42.38 4 LYS B N 1
ATOM 771 C CA . LYS B 1 4 ? 1.271 28.375 6.484 1 42.38 4 LYS B CA 1
ATOM 772 C C . LYS B 1 4 ? 0.989 27.625 5.191 1 42.38 4 LYS B C 1
ATOM 774 O O . LYS B 1 4 ? 0.488 26.5 5.223 1 42.38 4 LYS B O 1
ATOM 779 N N . ASP B 1 5 ? 0.948 28.312 4.004 1 43.38 5 ASP B N 1
ATOM 780 C CA . ASP B 1 5 ? 0.212 27.938 2.799 1 43.38 5 ASP B CA 1
ATOM 781 C C . ASP B 1 5 ? 1.038 27.016 1.915 1 43.38 5 ASP B C 1
ATOM 783 O O . ASP B 1 5 ? 0.777 26.891 0.716 1 43.38 5 ASP B O 1
ATOM 787 N N . VAL B 1 6 ? 2.252 26.922 2.129 1 49.25 6 VAL B N 1
ATOM 788 C CA . VAL B 1 6 ? 2.877 26.188 1.025 1 49.25 6 VAL B CA 1
ATOM 789 C C . VAL B 1 6 ? 2.211 24.828 0.858 1 49.25 6 VAL B C 1
ATOM 791 O O . VAL B 1 6 ? 2.279 23.984 1.754 1 49.25 6 VAL B O 1
ATOM 794 N N . LYS B 1 7 ? 1.046 24.953 0.307 1 52.84 7 LYS B N 1
ATOM 795 C CA . LYS B 1 7 ? 0.047 23.938 -0.024 1 52.84 7 LYS B CA 1
ATOM 796 C C . LYS B 1 7 ? 0.687 22.75 -0.722 1 52.84 7 LYS B C 1
ATOM 798 O O . LYS B 1 7 ? 1.559 22.922 -1.578 1 52.84 7 LYS B O 1
ATOM 803 N N . TYR B 1 8 ? 0.769 21.828 -0.005 1 61.53 8 TYR B N 1
ATOM 804 C CA . TYR B 1 8 ? 0.952 20.578 -0.745 1 61.53 8 TYR B CA 1
ATOM 805 C C . TYR B 1 8 ? 0.285 20.656 -2.113 1 61.53 8 TYR B C 1
ATOM 807 O O . TYR B 1 8 ? -0.91 20.938 -2.213 1 61.53 8 TYR B O 1
ATOM 815 N N . ASP B 1 9 ? 1.048 20.922 -3.178 1 76.5 9 ASP B N 1
ATOM 816 C CA . ASP B 1 9 ? 0.559 21.016 -4.551 1 76.5 9 ASP B CA 1
ATOM 817 C C . ASP B 1 9 ? 0.126 19.656 -5.078 1 76.5 9 ASP B C 1
ATOM 819 O O . ASP B 1 9 ? 0.96 18.859 -5.523 1 76.5 9 ASP B O 1
ATOM 823 N N . ASP B 1 10 ? -1.114 19.375 -5 1 77.69 10 ASP B N 1
ATOM 824 C CA . ASP B 1 10 ? -1.695 18.094 -5.375 1 77.69 10 ASP B CA 1
ATOM 825 C C . ASP B 1 10 ? -1.291 17.688 -6.793 1 77.69 10 ASP B C 1
ATOM 827 O O . ASP B 1 10 ? -0.96 16.531 -7.051 1 77.69 10 ASP B O 1
ATOM 831 N N . LYS B 1 11 ? -1.318 18.625 -7.648 1 83.56 11 LYS B N 1
ATOM 832 C CA . LYS B 1 11 ? -0.964 18.328 -9.031 1 83.56 11 LYS B CA 1
ATOM 833 C C . LYS B 1 11 ? 0.507 17.938 -9.148 1 83.56 11 LYS B C 1
ATOM 835 O O . LYS B 1 11 ? 0.849 17 -9.867 1 83.56 11 LYS B O 1
ATOM 840 N N . VAL B 1 12 ? 1.264 18.703 -8.398 1 86.19 12 VAL B N 1
ATOM 841 C CA . VAL B 1 12 ? 2.697 18.438 -8.445 1 86.19 12 VAL B CA 1
ATOM 842 C C . VAL B 1 12 ? 2.98 17.047 -7.895 1 86.19 12 VAL B C 1
ATOM 844 O O . VAL B 1 12 ? 3.684 16.25 -8.523 1 86.19 12 VAL B O 1
ATOM 847 N N . PHE B 1 13 ? 2.367 16.734 -6.816 1 89.75 13 PHE B N 1
ATOM 848 C CA . PHE B 1 13 ? 2.693 15.469 -6.152 1 89.75 13 PHE B CA 1
ATOM 849 C C . PHE B 1 13 ? 2.057 14.289 -6.883 1 89.75 13 PHE B C 1
ATOM 851 O O . PHE B 1 13 ? 2.6 13.188 -6.879 1 89.75 13 PHE B O 1
ATOM 858 N N . SER B 1 14 ? 0.98 14.664 -7.562 1 91.25 14 SER B N 1
ATOM 859 C CA . SER B 1 14 ? 0.397 13.633 -8.406 1 91.25 14 SER B CA 1
ATOM 860 C C . SER B 1 14 ? 1.34 13.242 -9.539 1 91.25 14 SER B C 1
ATOM 862 O O . SER B 1 14 ? 1.55 12.062 -9.805 1 91.25 14 SER B O 1
ATOM 864 N N . HIS B 1 15 ? 1.889 14.211 -10.133 1 94.06 15 HIS B N 1
ATOM 865 C CA . HIS B 1 15 ? 2.832 13.953 -11.219 1 94.06 15 HIS B CA 1
ATOM 866 C C . HIS B 1 15 ? 4.094 13.273 -10.695 1 94.06 15 HIS B C 1
ATOM 868 O O . HIS B 1 15 ? 4.566 12.297 -11.289 1 94.06 15 HIS B O 1
ATOM 874 N N . LEU B 1 16 ? 4.621 13.719 -9.578 1 93.88 16 LEU B N 1
ATOM 875 C CA . LEU B 1 16 ? 5.836 13.164 -9 1 93.88 16 LEU B CA 1
ATOM 876 C C . LEU B 1 16 ? 5.637 11.703 -8.609 1 93.88 16 LEU B C 1
ATOM 878 O O . LEU B 1 16 ? 6.52 10.867 -8.82 1 93.88 16 LEU B O 1
ATOM 882 N N . SER B 1 17 ? 4.488 11.461 -7.98 1 96.31 17 SER B N 1
ATOM 883 C CA . SER B 1 17 ? 4.223 10.094 -7.559 1 96.31 17 SER B CA 1
ATOM 884 C C . SER B 1 17 ? 4.133 9.156 -8.758 1 96.31 17 SER B C 1
ATOM 886 O O . SER B 1 17 ? 4.66 8.039 -8.719 1 96.31 17 SER B O 1
ATOM 888 N N . LEU B 1 18 ? 3.514 9.641 -9.828 1 96.88 18 LEU B N 1
ATOM 889 C CA . LEU B 1 18 ? 3.395 8.828 -11.031 1 96.88 18 LEU B CA 1
ATOM 890 C C . LEU B 1 18 ? 4.766 8.586 -11.664 1 96.88 18 LEU B C 1
ATOM 892 O O . LEU B 1 18 ? 5.078 7.461 -12.055 1 96.88 18 LEU B O 1
ATOM 896 N N . GLU B 1 19 ? 5.5 9.586 -11.703 1 97.25 19 GLU B N 1
ATOM 897 C CA . GLU B 1 19 ? 6.84 9.469 -12.266 1 97.25 19 GLU B CA 1
ATOM 898 C C . GLU B 1 19 ? 7.695 8.492 -11.469 1 97.25 19 GLU B C 1
ATOM 900 O O . GLU B 1 19 ? 8.391 7.652 -12.047 1 97.25 19 GLU B O 1
ATOM 905 N N . LEU B 1 20 ? 7.652 8.641 -10.227 1 97.5 20 LEU B N 1
ATOM 906 C CA . LEU B 1 20 ? 8.43 7.754 -9.367 1 97.5 20 LEU B CA 1
ATOM 907 C C . LEU B 1 20 ? 7.965 6.309 -9.523 1 97.5 20 LEU B C 1
ATOM 909 O O . LEU B 1 20 ? 8.781 5.395 -9.625 1 97.5 20 LEU B O 1
ATOM 913 N N . ALA B 1 21 ? 6.711 6.121 -9.516 1 97.94 21 ALA B N 1
ATOM 914 C CA . ALA B 1 21 ? 6.172 4.773 -9.703 1 97.94 21 ALA B CA 1
ATOM 915 C C . ALA B 1 21 ? 6.625 4.184 -11.039 1 97.94 21 ALA B C 1
ATOM 917 O O . ALA B 1 21 ? 7.012 3.016 -11.109 1 97.94 21 ALA B O 1
ATOM 918 N N . ASP B 1 22 ? 6.621 4.961 -12.062 1 98.06 22 ASP B N 1
ATOM 919 C CA . ASP B 1 22 ? 7.055 4.523 -13.383 1 98.06 22 ASP B CA 1
ATOM 920 C C . ASP B 1 22 ? 8.531 4.148 -13.383 1 98.06 22 ASP B C 1
ATOM 922 O O . ASP B 1 22 ? 8.93 3.154 -14 1 98.06 22 ASP B O 1
ATOM 926 N N . ARG B 1 23 ? 9.289 4.969 -12.727 1 97.69 23 ARG B N 1
ATOM 927 C CA . ARG B 1 23 ? 10.719 4.695 -12.641 1 97.69 23 ARG B CA 1
ATOM 928 C C . ARG B 1 23 ? 10.984 3.375 -11.93 1 97.69 23 ARG B C 1
ATOM 930 O O . ARG B 1 23 ? 11.828 2.586 -12.359 1 97.69 23 ARG B O 1
ATOM 937 N N . ILE B 1 24 ? 10.305 3.145 -10.867 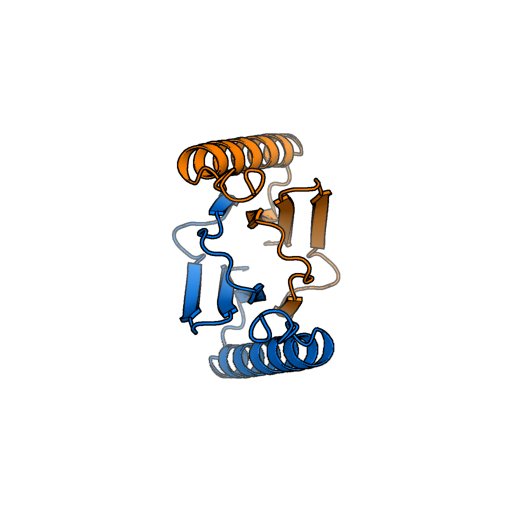1 97.88 24 ILE B N 1
ATOM 938 C CA . ILE B 1 24 ? 10.469 1.901 -10.125 1 97.88 24 ILE B CA 1
ATOM 939 C C . ILE B 1 24 ? 10.008 0.724 -10.984 1 97.88 24 ILE B C 1
ATOM 941 O O . ILE B 1 24 ? 10.656 -0.324 -11.008 1 97.88 24 ILE B O 1
ATOM 945 N N . LEU B 1 25 ? 8.906 0.902 -11.703 1 97.31 25 LEU B N 1
ATOM 946 C CA . LEU B 1 25 ? 8.414 -0.129 -12.609 1 97.31 25 LEU B CA 1
ATOM 947 C C . LEU B 1 25 ? 9.469 -0.5 -13.641 1 97.31 25 LEU B C 1
ATOM 949 O O . LEU B 1 25 ? 9.727 -1.683 -13.867 1 97.31 25 LEU B O 1
ATOM 953 N N . LEU B 1 26 ? 10.055 0.484 -14.227 1 96.94 26 LEU B N 1
ATOM 954 C CA . LEU B 1 26 ? 11.078 0.253 -15.242 1 96.94 26 LEU B CA 1
ATOM 955 C C . LEU B 1 26 ? 12.258 -0.509 -14.648 1 96.94 26 LEU B C 1
ATOM 957 O O . LEU B 1 26 ? 12.781 -1.438 -15.273 1 96.94 26 LEU B O 1
ATOM 961 N N . ALA B 1 27 ? 12.648 -0.122 -13.453 1 95.56 27 ALA B N 1
ATOM 962 C CA . ALA B 1 27 ? 13.75 -0.792 -12.773 1 95.56 27 ALA B CA 1
ATOM 963 C C . ALA B 1 27 ? 13.43 -2.258 -12.508 1 95.56 27 ALA B C 1
ATOM 965 O O . ALA B 1 27 ? 14.273 -3.135 -12.711 1 95.56 27 ALA B O 1
ATOM 966 N N . VAL B 1 28 ? 12.25 -2.551 -12.062 1 95.12 28 VAL B N 1
ATOM 967 C CA . VAL B 1 28 ? 11.812 -3.906 -11.75 1 95.12 28 VAL B CA 1
ATOM 968 C C . VAL B 1 28 ? 11.773 -4.742 -13.031 1 95.12 28 VAL B C 1
ATOM 970 O O . VAL B 1 28 ? 12.172 -5.91 -13.023 1 95.12 28 VAL B O 1
ATOM 973 N N . LYS B 1 29 ? 11.352 -4.195 -14.07 1 94.81 29 LYS B N 1
ATOM 974 C CA . LYS B 1 29 ? 11.289 -4.891 -15.359 1 94.81 29 LYS B CA 1
ATOM 975 C C . LYS B 1 29 ? 12.68 -5.238 -15.867 1 94.81 29 LYS B C 1
ATOM 977 O O . LYS B 1 29 ? 12.883 -6.301 -16.453 1 94.81 29 LYS B O 1
ATOM 982 N N . GLU B 1 30 ? 13.523 -4.422 -15.578 1 94.81 30 GLU B N 1
ATOM 983 C CA . GLU B 1 30 ? 14.891 -4.613 -16.062 1 94.81 30 GLU B CA 1
ATOM 984 C C . GLU B 1 30 ? 15.562 -5.793 -15.359 1 94.81 30 GLU B C 1
ATOM 986 O O . GLU B 1 30 ? 16.453 -6.426 -15.922 1 94.81 30 GLU B O 1
ATOM 991 N N . PHE B 1 31 ? 15.117 -6.121 -14.164 1 90.88 31 PHE B N 1
ATOM 992 C CA . PHE B 1 31 ? 15.672 -7.25 -13.422 1 90.88 31 PHE B CA 1
ATOM 993 C C . PHE B 1 31 ? 15.273 -8.57 -14.07 1 90.88 31 PHE B C 1
ATOM 995 O O . PHE B 1 31 ? 15.953 -9.586 -13.891 1 90.88 31 PHE B O 1
ATOM 1002 N N . GLY B 1 32 ? 14.242 -8.656 -14.766 1 87.94 32 GLY B N 1
ATOM 1003 C CA . GLY B 1 32 ? 13.852 -9.82 -15.547 1 87.94 32 GLY B CA 1
ATOM 1004 C C . GLY B 1 32 ? 13.273 -10.938 -14.695 1 87.94 32 GLY B C 1
ATOM 1005 O O . GLY B 1 32 ? 13.602 -12.109 -14.891 1 87.94 32 GLY B O 1
ATOM 1006 N N . PHE B 1 33 ? 12.477 -10.703 -13.734 1 89.56 33 PHE B N 1
ATOM 1007 C CA . PHE B 1 33 ? 11.828 -11.711 -12.906 1 89.56 33 PHE B CA 1
ATOM 1008 C C . PHE B 1 33 ? 10.516 -12.164 -13.531 1 89.56 33 PHE B C 1
ATOM 1010 O O . PHE B 1 33 ? 9.445 -11.68 -13.172 1 89.56 33 PHE B O 1
ATOM 1017 N N . HIS B 1 34 ? 10.555 -13.195 -14.289 1 90 34 HIS B N 1
ATOM 1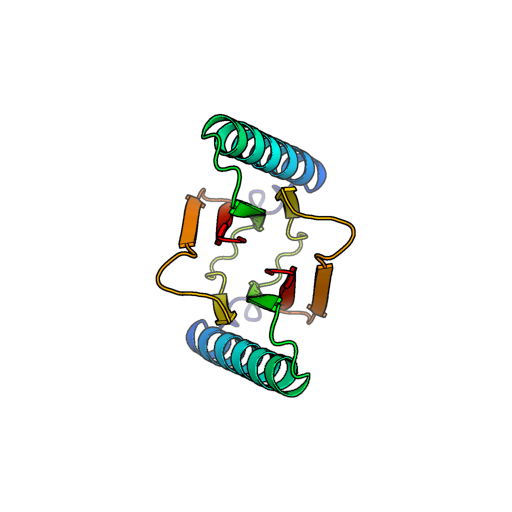018 C CA . HIS B 1 34 ? 9.422 -13.578 -15.117 1 90 34 HIS B CA 1
ATOM 1019 C C . HIS B 1 34 ? 8.391 -14.367 -14.32 1 90 34 HIS B C 1
ATOM 1021 O O . HIS B 1 34 ? 7.234 -14.492 -14.742 1 90 34 HIS B O 1
ATOM 1027 N N . ARG B 1 35 ? 8.734 -14.867 -13.203 1 91.94 35 ARG B N 1
ATOM 1028 C CA . ARG B 1 35 ? 7.781 -15.664 -12.438 1 91.94 35 ARG B CA 1
ATOM 1029 C C . ARG B 1 35 ? 7.266 -14.883 -11.234 1 91.94 35 ARG B C 1
ATOM 1031 O O . ARG B 1 35 ? 6.777 -15.469 -10.266 1 91.94 35 ARG B O 1
ATOM 1038 N N . TYR B 1 36 ? 7.48 -13.617 -11.336 1 95.25 36 TYR B N 1
ATOM 1039 C CA . TYR B 1 36 ? 7.012 -12.781 -10.234 1 95.25 36 TYR B CA 1
ATOM 1040 C C . TYR B 1 36 ? 5.941 -11.805 -10.711 1 95.25 36 TYR B C 1
ATOM 1042 O O . TYR B 1 36 ? 6.016 -11.289 -11.836 1 95.25 36 TYR B O 1
ATOM 1050 N N . LYS B 1 37 ? 5.012 -11.617 -9.859 1 96.31 37 LYS B N 1
ATOM 1051 C CA . LYS B 1 37 ? 4.105 -10.477 -9.961 1 96.31 37 LYS B CA 1
ATOM 1052 C C . LYS B 1 37 ? 4.539 -9.344 -9.031 1 96.31 37 LYS B C 1
ATOM 1054 O O . LYS B 1 37 ? 5.004 -9.586 -7.918 1 96.31 37 LYS B O 1
ATOM 1059 N N . PHE B 1 38 ? 4.316 -8.094 -9.523 1 97.06 38 PHE B N 1
ATOM 1060 C CA . PHE B 1 38 ? 4.781 -6.953 -8.75 1 97.06 38 PHE B CA 1
ATOM 1061 C C . PHE B 1 38 ? 3.639 -5.98 -8.484 1 97.06 38 PHE B C 1
ATOM 1063 O O . PHE B 1 38 ? 2.803 -5.742 -9.359 1 97.06 38 PHE B O 1
ATOM 1070 N N . ILE B 1 39 ? 3.613 -5.43 -7.266 1 97.56 39 ILE B N 1
ATOM 1071 C CA . ILE B 1 39 ? 2.801 -4.273 -6.902 1 97.56 39 ILE B CA 1
ATOM 1072 C C . ILE B 1 39 ? 3.707 -3.135 -6.438 1 97.56 39 ILE B C 1
ATOM 1074 O O . ILE B 1 39 ? 4.539 -3.318 -5.547 1 97.56 39 ILE B O 1
ATOM 1078 N N . ILE B 1 40 ? 3.535 -1.963 -7.082 1 98 40 ILE B N 1
ATOM 1079 C CA . ILE B 1 40 ? 4.289 -0.767 -6.723 1 98 40 ILE B CA 1
ATOM 1080 C C . ILE B 1 40 ? 3.332 0.323 -6.25 1 98 40 ILE B C 1
ATOM 1082 O O . ILE B 1 40 ? 2.383 0.675 -6.953 1 98 40 ILE B O 1
ATOM 1086 N N . LYS B 1 41 ? 3.586 0.726 -5.016 1 96.5 41 LYS B N 1
ATOM 1087 C CA . LYS B 1 41 ? 2.811 1.826 -4.453 1 96.5 41 LYS B CA 1
ATOM 1088 C C . LYS B 1 41 ? 3.719 2.979 -4.031 1 96.5 41 LYS B C 1
ATOM 1090 O O . LYS B 1 41 ? 4.719 2.766 -3.342 1 96.5 41 LYS B O 1
ATOM 1095 N N . VAL B 1 42 ? 3.342 4.195 -4.527 1 97 42 VAL B N 1
ATOM 1096 C CA . VAL B 1 42 ? 4.051 5.402 -4.109 1 97 42 VAL B CA 1
ATOM 1097 C C . VAL B 1 42 ? 3.076 6.367 -3.439 1 97 42 VAL B C 1
ATOM 1099 O O . VAL B 1 42 ? 2.035 6.703 -4.008 1 97 42 VAL B O 1
ATOM 1102 N N . LEU B 1 43 ? 3.436 6.785 -2.225 1 92.75 43 LEU B N 1
ATOM 1103 C CA . LEU B 1 43 ? 2.6 7.707 -1.461 1 92.75 43 LEU B CA 1
ATOM 1104 C C . LEU B 1 43 ? 3.357 8.992 -1.149 1 92.75 43 LEU B C 1
ATOM 1106 O O . LEU B 1 43 ? 4.527 8.953 -0.764 1 92.75 43 LEU B O 1
ATOM 1110 N N . PHE B 1 44 ? 2.734 10.07 -1.416 1 90.81 44 PHE B N 1
ATOM 1111 C CA . PHE B 1 44 ? 3.186 11.359 -0.918 1 90.81 44 PHE B CA 1
ATOM 1112 C C . PHE B 1 44 ? 2.227 11.898 0.138 1 90.81 44 PHE B C 1
ATOM 1114 O O . PHE B 1 44 ? 1.037 12.078 -0.129 1 90.81 44 PHE B O 1
ATOM 1121 N N . ILE B 1 45 ? 2.783 12.141 1.302 1 85.25 45 ILE B N 1
ATOM 1122 C CA . ILE B 1 45 ? 1.981 12.562 2.443 1 85.25 45 ILE B CA 1
ATOM 1123 C C . ILE B 1 45 ? 2.521 13.883 2.992 1 85.25 45 ILE B C 1
ATOM 1125 O O . ILE B 1 45 ? 3.717 14 3.273 1 85.25 45 ILE B O 1
ATOM 1129 N N . GLN B 1 46 ? 1.605 14.773 3.021 1 83.75 46 GLN B N 1
ATOM 1130 C CA . GLN B 1 46 ? 2.023 16.016 3.66 1 83.75 46 GLN B CA 1
ATOM 1131 C C . GLN B 1 46 ? 2.354 15.789 5.133 1 83.75 46 GLN B C 1
ATOM 1133 O O . GLN B 1 46 ? 1.592 15.141 5.855 1 83.75 46 GLN B O 1
ATOM 1138 N N . LYS B 1 47 ? 3.506 16.188 5.504 1 77 47 LYS B N 1
ATOM 1139 C CA . LYS B 1 47 ? 3.924 16.016 6.891 1 77 47 LYS B CA 1
ATOM 1140 C C . LYS B 1 47 ? 3.105 16.891 7.832 1 77 47 LYS B C 1
ATOM 1142 O O . LYS B 1 47 ? 2.891 18.062 7.559 1 77 47 LYS B O 1
ATOM 1147 N N . THR B 1 48 ? 2.463 15.984 8.734 1 70.31 48 THR B N 1
ATOM 1148 C CA . THR B 1 48 ? 1.773 16.656 9.828 1 70.31 48 THR B CA 1
ATOM 1149 C C . THR B 1 48 ? 2.512 16.422 11.148 1 70.31 48 THR B C 1
ATOM 1151 O O . THR B 1 48 ? 3.457 15.641 11.211 1 70.31 48 THR B O 1
ATOM 1154 N N . GLY B 1 49 ? 3.186 17.328 11.852 1 66.12 49 GLY B N 1
ATOM 1155 C CA . GLY B 1 49 ? 3.805 17.109 13.148 1 66.12 49 GLY B CA 1
ATOM 1156 C C . GLY B 1 49 ? 3.592 15.719 13.695 1 66.12 49 GLY B C 1
ATOM 1157 O O . GLY B 1 49 ? 4.199 15.336 14.695 1 66.12 49 GLY B O 1
ATOM 1158 N N . GLN B 1 50 ? 2.729 14.914 13.008 1 65.06 50 GLN B N 1
ATOM 1159 C CA . GLN B 1 50 ? 2.455 13.578 13.531 1 65.06 50 GLN B CA 1
ATOM 1160 C C . GLN B 1 50 ? 2.848 12.508 12.523 1 65.06 50 GLN B C 1
ATOM 1162 O O . GLN B 1 50 ? 2.82 12.742 11.312 1 65.06 50 GLN B O 1
ATOM 1167 N N . ALA B 1 51 ? 3.246 11.359 13 1 68.62 51 ALA B N 1
ATOM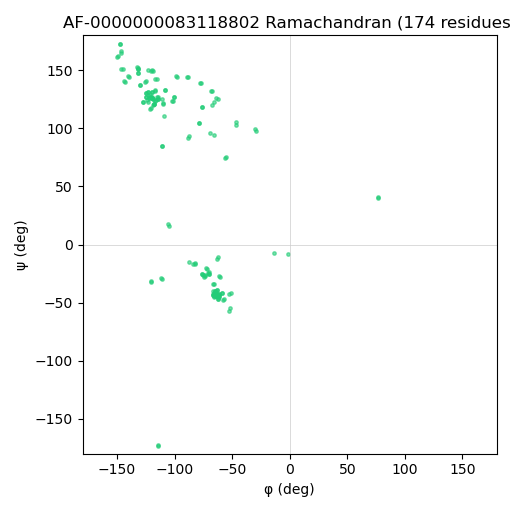 1168 C CA . ALA B 1 51 ? 3.711 10.234 12.195 1 68.62 51 ALA B CA 1
ATOM 1169 C C . ALA B 1 51 ? 2.539 9.5 11.547 1 68.62 51 ALA B C 1
ATOM 1171 O O . ALA B 1 51 ? 1.438 9.469 12.102 1 68.62 51 ALA B O 1
ATOM 1172 N N . ILE B 1 52 ? 2.631 9.07 10.297 1 82.06 52 ILE B N 1
ATOM 1173 C CA . ILE B 1 52 ? 1.728 8.172 9.586 1 82.06 52 ILE B CA 1
ATOM 1174 C C . ILE B 1 52 ? 1.816 6.766 10.18 1 82.06 52 ILE B C 1
ATOM 1176 O O . ILE B 1 52 ? 2.908 6.289 10.5 1 82.06 52 ILE B O 1
ATOM 1180 N N . ASN B 1 53 ? 0.606 6.176 10.453 1 89.25 53 ASN B N 1
ATOM 1181 C CA . ASN B 1 53 ? 0.603 4.793 10.922 1 89.25 53 ASN B CA 1
ATOM 1182 C C . ASN B 1 53 ? 0.255 3.822 9.797 1 89.25 53 ASN B C 1
ATOM 1184 O O . ASN B 1 53 ? -0.721 4.027 9.07 1 89.25 53 ASN B O 1
ATOM 1188 N N . ILE B 1 54 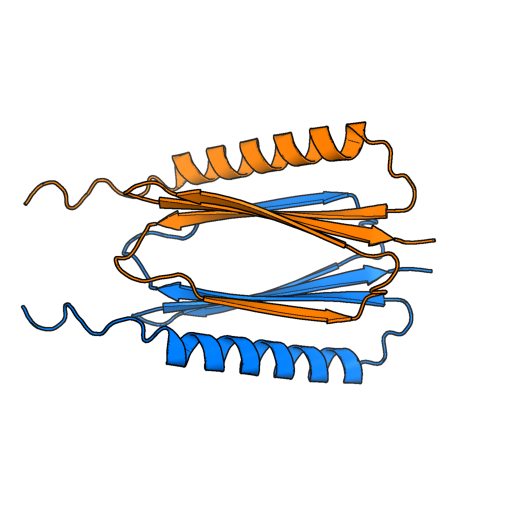? 1.084 2.848 9.609 1 91 54 ILE B N 1
ATOM 1189 C CA . ILE B 1 54 ? 0.864 1.833 8.586 1 91 54 ILE B CA 1
ATOM 1190 C C . ILE B 1 54 ? 0.896 0.444 9.219 1 91 54 ILE B C 1
ATOM 1192 O O . ILE B 1 54 ? 1.798 0.133 10 1 91 54 ILE B O 1
ATOM 1196 N N . ALA B 1 55 ? -0.087 -0.307 9 1 95.12 55 ALA B N 1
ATOM 1197 C CA . ALA B 1 55 ? -0.105 -1.72 9.367 1 95.12 55 ALA B CA 1
ATOM 1198 C C . ALA B 1 55 ? -0.283 -2.604 8.133 1 95.12 55 ALA B C 1
ATOM 1200 O O . ALA B 1 55 ? -0.897 -2.191 7.148 1 95.12 55 ALA B O 1
ATOM 1201 N N . SER B 1 56 ? 0.254 -3.777 8.188 1 95.38 56 SER B N 1
ATOM 1202 C CA . SER B 1 56 ? 0.16 -4.703 7.066 1 95.38 56 SER B CA 1
ATOM 1203 C C . SER B 1 56 ? -0.073 -6.133 7.543 1 95.38 56 SER B C 1
ATOM 1205 O O . SER B 1 56 ? 0.413 -6.523 8.602 1 95.38 56 SER B O 1
ATOM 1207 N N . ARG B 1 57 ? -0.797 -6.824 6.816 1 95.81 57 ARG B N 1
ATOM 1208 C CA . ARG B 1 57 ? -0.919 -8.281 6.906 1 95.81 57 ARG B CA 1
ATOM 1209 C C . ARG B 1 57 ? -0.804 -8.922 5.527 1 95.81 57 ARG B C 1
ATOM 1211 O O . ARG B 1 57 ? -0.992 -8.258 4.508 1 95.81 57 ARG B O 1
ATOM 1218 N N . TRP B 1 58 ? -0.342 -10.148 5.566 1 94 58 TRP B N 1
ATOM 1219 C CA . TRP B 1 58 ? -0.163 -10.828 4.289 1 94 58 TRP B CA 1
ATOM 1220 C C . TRP B 1 58 ? -0.5 -12.312 4.406 1 94 58 TRP B C 1
ATOM 1222 O O . TRP B 1 58 ? -0.292 -12.914 5.461 1 94 58 TRP B O 1
ATOM 1232 N N . ILE B 1 59 ? -1.165 -12.852 3.348 1 93.75 59 ILE B N 1
ATOM 1233 C CA . ILE B 1 59 ? -1.268 -14.289 3.119 1 93.75 59 ILE B CA 1
ATOM 1234 C C . ILE B 1 59 ? -0.456 -14.672 1.885 1 93.75 59 ILE B C 1
ATOM 1236 O O . ILE B 1 59 ? -0.958 -14.609 0.76 1 93.75 59 ILE B O 1
ATOM 1240 N N . TRP B 1 60 ? 0.828 -14.906 1.986 1 92.88 60 TRP B N 1
ATOM 1241 C CA . TRP B 1 60 ? 1.696 -15.266 0.87 1 92.88 60 TRP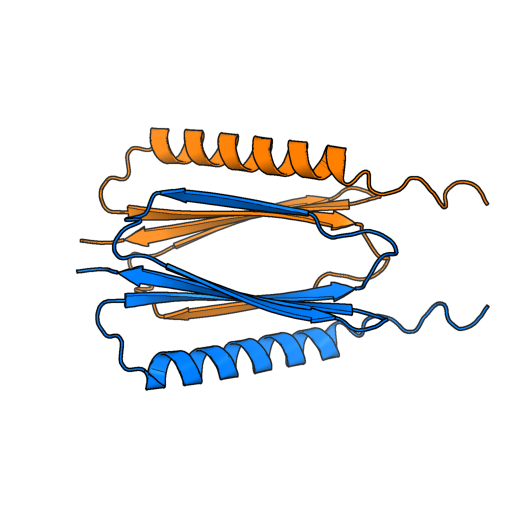 B CA 1
ATOM 1242 C C . TRP B 1 60 ? 2.812 -16.188 1.325 1 92.88 60 TRP B C 1
ATOM 1244 O O . TRP B 1 60 ? 2.828 -16.641 2.475 1 92.88 60 TRP B O 1
ATOM 1254 N N . ASP B 1 61 ? 3.549 -16.703 0.458 1 92.62 61 ASP B N 1
ATOM 1255 C CA . ASP B 1 61 ? 4.645 -17.625 0.752 1 92.62 61 ASP B CA 1
ATOM 1256 C C . ASP B 1 61 ? 5.879 -16.875 1.232 1 92.62 61 ASP B C 1
ATOM 1258 O O . ASP B 1 61 ? 6.594 -16.266 0.43 1 92.62 61 ASP B O 1
ATOM 1262 N N . ILE B 1 62 ? 6.051 -16.984 2.48 1 89.88 62 ILE B N 1
ATOM 1263 C CA . ILE B 1 62 ? 7.102 -16.203 3.129 1 89.88 62 ILE B CA 1
ATOM 1264 C C . ILE B 1 62 ? 8.461 -16.594 2.549 1 89.88 62 ILE B C 1
ATOM 1266 O O . ILE B 1 62 ? 9.391 -15.781 2.52 1 89.88 62 ILE B O 1
ATOM 1270 N N . ALA B 1 63 ? 8.609 -17.781 2.07 1 93.56 63 ALA B N 1
ATOM 1271 C CA . ALA B 1 63 ? 9.875 -18.266 1.539 1 93.56 63 ALA B CA 1
ATOM 1272 C C . ALA B 1 63 ? 10.18 -17.641 0.18 1 93.56 63 ALA B C 1
ATOM 1274 O O . ALA B 1 63 ? 11.344 -17.469 -0.185 1 93.56 63 ALA B O 1
ATOM 1275 N N . TRP B 1 64 ? 9.188 -17.219 -0.61 1 93.38 64 TRP B N 1
ATOM 1276 C CA . TRP B 1 64 ? 9.383 -16.844 -2.006 1 93.38 64 TRP B CA 1
ATOM 1277 C C . TRP B 1 64 ? 8.961 -15.398 -2.242 1 93.38 64 TRP B C 1
ATOM 1279 O O . TRP B 1 64 ? 9.523 -14.711 -3.098 1 93.38 64 TRP B O 1
ATOM 1289 N N . ASP B 1 65 ? 7.969 -15.008 -1.475 1 96 65 ASP B N 1
ATOM 1290 C CA . ASP B 1 65 ? 7.438 -13.656 -1.661 1 96 65 ASP B CA 1
ATOM 1291 C C . ASP B 1 65 ? 8.195 -12.648 -0.804 1 96 65 ASP B C 1
ATOM 1293 O O . ASP B 1 65 ? 8.672 -12.984 0.281 1 96 65 ASP B O 1
ATOM 1297 N N . THR B 1 66 ? 8.375 -11.445 -1.335 1 94.88 66 THR B N 1
ATOM 1298 C CA . THR B 1 66 ? 9.117 -10.438 -0.59 1 94.88 66 THR B CA 1
ATOM 1299 C C . THR B 1 66 ? 8.57 -9.039 -0.876 1 94.88 66 THR B C 1
ATOM 1301 O O . THR B 1 66 ? 7.668 -8.883 -1.705 1 94.88 66 THR B O 1
ATOM 1304 N N . TRP B 1 67 ? 8.969 -8.109 -0.012 1 95.62 67 TRP B N 1
ATOM 1305 C CA . TRP B 1 67 ? 8.672 -6.699 -0.238 1 95.62 67 TRP B CA 1
ATOM 1306 C C . TRP B 1 67 ? 9.805 -5.812 0.256 1 95.62 67 TRP B C 1
ATOM 1308 O O . TRP B 1 67 ? 10.594 -6.219 1.112 1 95.62 67 TRP B O 1
ATOM 1318 N N . VAL B 1 68 ? 9.945 -4.625 -0.418 1 95.44 68 VAL B N 1
ATOM 1319 C CA . VAL B 1 68 ? 10.914 -3.615 -0.008 1 95.44 68 VAL B CA 1
ATOM 1320 C C . VAL B 1 68 ? 10.242 -2.248 0.052 1 95.44 68 VAL B C 1
ATOM 1322 O O . VAL B 1 68 ? 9.219 -2.021 -0.607 1 95.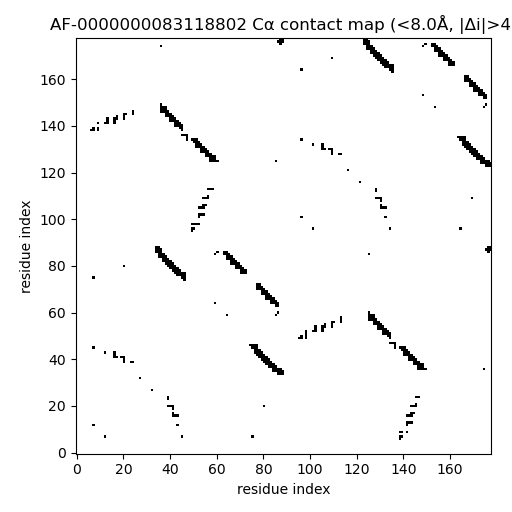44 68 VAL B O 1
ATOM 1325 N N . ALA B 1 69 ? 10.758 -1.393 0.932 1 94.88 69 ALA B N 1
ATOM 1326 C CA . ALA B 1 69 ? 10.242 -0.03 1.051 1 94.88 69 ALA B CA 1
ATOM 1327 C C . ALA B 1 69 ? 11.383 0.986 1.056 1 94.88 69 ALA B C 1
ATOM 1329 O O . ALA B 1 69 ? 12.492 0.676 1.479 1 94.88 69 ALA B O 1
ATOM 1330 N N . ALA B 1 70 ? 11.141 2.141 0.524 1 96.19 70 ALA B N 1
ATOM 1331 C CA . ALA B 1 70 ? 12.031 3.297 0.604 1 96.19 70 ALA B CA 1
ATOM 1332 C C . ALA B 1 70 ? 11.273 4.539 1.058 1 96.19 70 ALA B C 1
ATOM 1334 O O . ALA B 1 70 ? 10.125 4.758 0.658 1 96.19 70 ALA B O 1
ATOM 1335 N N . LYS B 1 71 ? 11.93 5.258 1.937 1 94.31 71 LYS B N 1
ATOM 1336 C CA . LYS B 1 71 ? 11.32 6.465 2.484 1 94.31 71 LYS B CA 1
ATOM 1337 C C . LYS B 1 71 ? 12.227 7.676 2.283 1 94.31 71 LYS B C 1
ATOM 1339 O O . LYS B 1 71 ? 13.438 7.594 2.498 1 94.31 71 LYS B O 1
ATOM 1344 N N . HIS B 1 72 ? 11.641 8.719 1.763 1 94.19 72 HIS B N 1
ATOM 1345 C CA . HIS B 1 72 ? 12.273 10.023 1.704 1 94.19 72 HIS B CA 1
ATOM 1346 C C . HIS B 1 72 ? 11.438 11.078 2.43 1 94.19 72 HIS B C 1
ATOM 1348 O O . HIS B 1 72 ? 10.25 11.227 2.156 1 94.19 72 HIS B O 1
ATOM 1354 N N . GLU B 1 73 ? 12.109 11.727 3.336 1 89.31 73 GLU B N 1
ATOM 1355 C CA . GLU B 1 73 ? 11.375 12.68 4.164 1 89.31 73 GLU B CA 1
ATOM 1356 C C . GLU B 1 73 ? 11.992 14.078 4.074 1 89.31 73 GLU B C 1
ATOM 1358 O O . GLU B 1 73 ? 13.211 14.227 4.125 1 89.31 73 GLU B O 1
ATOM 1363 N N . THR B 1 74 ? 11.094 15.023 3.846 1 87.94 74 THR B N 1
ATOM 1364 C CA . THR B 1 74 ? 11.492 16.422 3.898 1 87.94 74 THR B CA 1
ATOM 1365 C C . THR B 1 74 ? 10.805 17.141 5.055 1 87.94 74 THR B C 1
ATOM 1367 O O . THR B 1 74 ? 10.156 16.5 5.887 1 87.94 74 THR B O 1
ATOM 1370 N N . GLU B 1 75 ? 10.945 18.375 5.141 1 84.19 75 GLU B N 1
ATOM 1371 C CA . GLU B 1 75 ? 10.25 19.125 6.18 1 84.19 75 GLU B CA 1
ATOM 1372 C C . GLU B 1 75 ? 8.758 19.234 5.887 1 84.19 75 GLU B C 1
ATOM 1374 O O . GLU B 1 75 ? 7.957 19.438 6.797 1 84.19 75 GLU B O 1
ATOM 1379 N N . THR B 1 76 ? 8.383 19.031 4.617 1 81.69 76 THR B N 1
ATOM 1380 C CA . THR B 1 76 ? 7.016 19.344 4.211 1 81.69 76 THR B CA 1
ATOM 1381 C C . THR B 1 76 ? 6.254 18.062 3.875 1 81.69 76 THR B C 1
ATOM 1383 O O . THR B 1 76 ? 5.027 18.016 3.971 1 81.69 76 THR B O 1
ATOM 1386 N N . TYR B 1 77 ? 7.074 17 3.395 1 87.19 77 TYR B N 1
ATOM 1387 C CA . TYR B 1 77 ? 6.34 15.805 3.004 1 87.19 77 TYR B CA 1
ATOM 1388 C C . TYR B 1 77 ? 7.176 14.555 3.221 1 87.19 77 TYR B C 1
ATOM 1390 O O . TYR B 1 77 ? 8.391 14.641 3.404 1 87.19 77 TYR B O 1
ATOM 1398 N N . VAL B 1 78 ? 6.5 13.477 3.252 1 88.5 78 VAL B N 1
ATOM 1399 C CA . VAL B 1 78 ? 7.117 12.156 3.234 1 88.5 78 VAL B CA 1
ATOM 1400 C C . VAL B 1 78 ? 6.734 11.43 1.948 1 88.5 78 VAL B C 1
ATOM 1402 O O . VAL B 1 78 ? 5.57 11.445 1.538 1 88.5 78 VAL B O 1
ATOM 1405 N N . ALA B 1 79 ? 7.719 10.969 1.266 1 92.94 79 ALA B N 1
ATOM 1406 C CA . ALA B 1 79 ? 7.492 10.07 0.137 1 92.94 79 ALA B CA 1
ATOM 1407 C C . ALA B 1 79 ? 7.777 8.625 0.525 1 92.94 79 ALA B C 1
ATOM 1409 O O . ALA B 1 79 ? 8.859 8.312 1.022 1 92.94 79 ALA B O 1
ATOM 1410 N N . LEU B 1 80 ? 6.812 7.758 0.35 1 94.06 80 LEU B N 1
ATOM 1411 C CA . LEU B 1 80 ? 6.965 6.336 0.641 1 94.06 80 LEU B CA 1
ATOM 1412 C C . LEU B 1 80 ? 6.754 5.496 -0.616 1 94.06 80 LEU B C 1
ATOM 1414 O O . LEU B 1 80 ? 5.754 5.668 -1.318 1 94.06 80 LEU B O 1
ATOM 1418 N N . ALA B 1 81 ? 7.723 4.684 -0.923 1 97.25 81 ALA B N 1
ATOM 1419 C CA . ALA B 1 81 ? 7.602 3.738 -2.027 1 97.25 81 ALA B CA 1
ATOM 1420 C C . ALA B 1 81 ? 7.605 2.299 -1.52 1 97.25 81 ALA B C 1
ATOM 1422 O O . ALA B 1 81 ? 8.5 1.905 -0.764 1 97.25 81 ALA B O 1
ATOM 1423 N N . LEU B 1 82 ? 6.609 1.571 -1.869 1 97.12 82 LEU B N 1
ATOM 1424 C CA . LEU B 1 82 ? 6.484 0.161 -1.517 1 97.12 82 LEU B CA 1
ATOM 1425 C C . LEU B 1 82 ? 6.469 -0.712 -2.766 1 97.12 82 LEU B C 1
ATOM 1427 O O . LEU B 1 82 ? 5.738 -0.429 -3.719 1 97.12 82 LEU B O 1
ATOM 1431 N N . VAL B 1 83 ? 7.277 -1.749 -2.705 1 97.62 83 VAL B N 1
ATOM 1432 C CA . VAL B 1 83 ? 7.301 -2.703 -3.807 1 97.62 83 VAL B CA 1
ATOM 1433 C C . VAL B 1 83 ? 7.098 -4.117 -3.271 1 97.62 83 VAL B C 1
ATOM 1435 O O . VAL B 1 83 ? 7.844 -4.574 -2.402 1 97.62 83 VAL B O 1
ATOM 1438 N N . PHE B 1 84 ? 6.074 -4.758 -3.775 1 97.38 84 PHE B N 1
ATOM 1439 C CA . PHE B 1 84 ? 5.805 -6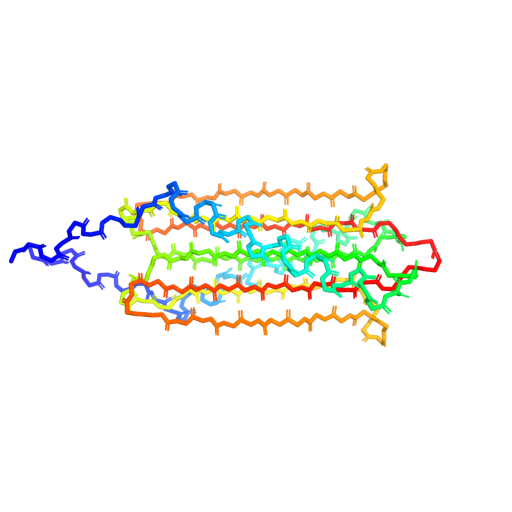.152 -3.438 1 97.38 84 PHE B CA 1
ATOM 1440 C C . PHE B 1 84 ? 6.109 -7.062 -4.621 1 97.38 84 PHE B C 1
ATOM 1442 O O . PHE B 1 84 ? 5.75 -6.754 -5.758 1 97.38 84 PHE B O 1
ATOM 1449 N N . ALA B 1 85 ? 6.785 -8.086 -4.324 1 96.88 85 ALA B N 1
ATOM 1450 C CA . ALA B 1 85 ? 7.105 -9.109 -5.312 1 96.88 85 ALA B CA 1
ATOM 1451 C C . ALA B 1 85 ? 6.57 -10.477 -4.883 1 96.88 85 ALA B C 1
ATOM 1453 O O . ALA B 1 85 ? 6.98 -11.016 -3.854 1 96.88 85 ALA B O 1
ATOM 1454 N N . LEU B 1 86 ? 5.711 -10.992 -5.609 1 96.62 86 LEU B N 1
ATOM 1455 C CA . LEU B 1 86 ? 5.078 -12.266 -5.281 1 96.62 86 LEU B CA 1
ATOM 1456 C C . LEU B 1 86 ? 5.406 -13.32 -6.332 1 96.62 86 LEU B C 1
ATOM 1458 O O . LEU B 1 86 ? 5.121 -13.133 -7.52 1 96.62 86 LEU B O 1
ATOM 1462 N N . TYR B 1 87 ? 5.977 -14.453 -5.844 1 95.56 87 TYR B N 1
ATOM 1463 C CA . TYR B 1 87 ? 6.359 -15.539 -6.73 1 95.56 87 TYR B CA 1
ATOM 1464 C C . TYR B 1 87 ? 5.137 -16.344 -7.176 1 95.56 87 TYR B C 1
ATOM 1466 O O . TYR B 1 87 ? 4.328 -16.766 -6.348 1 95.56 87 TYR B O 1
ATOM 1474 N N . CYS B 1 88 ? 4.883 -16.344 -8.539 1 89.56 88 CYS B N 1
ATOM 1475 C CA . CYS B 1 88 ? 3.787 -17.125 -9.094 1 89.56 88 CYS B CA 1
ATOM 1476 C C . CYS B 1 88 ? 4.309 -18.172 -10.062 1 89.56 88 CYS B C 1
ATOM 1478 O O . CYS B 1 88 ? 5.078 -17.859 -10.977 1 89.56 88 CYS B O 1
ATOM 1480 N N . GLU B 1 89 ? 4.066 -19.25 -9.773 1 77 89 GLU B N 1
ATOM 1481 C CA . GLU B 1 89 ? 4.547 -20.344 -10.617 1 77 89 GLU B CA 1
ATOM 1482 C C . GLU B 1 89 ? 3.791 -20.391 -11.938 1 77 89 GLU B C 1
ATOM 1484 O O . GLU B 1 89 ? 2.617 -20.016 -12.008 1 77 89 GLU B O 1
#

Radius of gyration: 17.42 Å; Cα contacts (8 Å, |Δi|>4): 329; chains: 2; bounding box: 29×55×38 Å